Protein AF-A0A956S9I2-F1 (afdb_monomer_lite)

Foldseek 3Di:
DVQLVVQQVCVLVVHDDDDDDDPPPCVVVSNVVSQVVVDDPPDPDDPDDDDDPDPVVD

Sequence (58 aa):
MPVQAKAIPYVRVGRDLMVQSRTGSGKTGAFILPLLERIRPEERVCQALVLVPTRELA

Secondary structure (DSSP, 8-state):
-HHHHHHHHHHHTT--------TTSSHHHHHHHHHHTT--TT--S-------SSGGG-

pLDDT: mean 94.34, std 3.77, range [74.25, 98.12]

Structure (mmCIF, N/CA/C/O backbone):
data_AF-A0A956S9I2-F1
#
_entry.id   AF-A0A956S9I2-F1
#
loop_
_atom_site.group_PDB
_atom_site.id
_atom_site.type_symbol
_atom_site.label_atom_id
_atom_site.label_alt_id
_atom_site.label_comp_id
_atom_site.label_asym_id
_atom_site.label_entity_id
_atom_site.label_seq_id
_atom_site.pdbx_PDB_ins_code
_atom_site.Cartn_x
_atom_site.Cartn_y
_atom_site.Cartn_z
_atom_site.occupancy
_atom_site.B_iso_or_equiv
_atom_site.auth_seq_id
_atom_site.auth_comp_id
_atom_site.auth_asym_id
_atom_site.auth_atom_id
_atom_site.pdbx_PDB_model_num
ATOM 1 N N . MET A 1 1 ? 7.781 2.400 -14.430 1.00 74.25 1 MET A N 1
ATOM 2 C CA . MET A 1 1 ? 8.043 1.431 -13.338 1.00 74.25 1 MET A CA 1
ATOM 3 C C . MET A 1 1 ? 7.378 0.088 -13.652 1.00 74.25 1 MET A C 1
ATOM 5 O O . MET A 1 1 ? 6.152 0.047 -13.693 1.00 74.25 1 MET A O 1
ATOM 9 N N . PRO A 1 2 ? 8.132 -1.006 -13.884 1.00 88.88 2 PRO A N 1
ATOM 10 C CA . PRO A 1 2 ? 7.568 -2.272 -14.378 1.00 88.88 2 PRO A CA 1
ATOM 11 C C . PRO A 1 2 ? 6.488 -2.898 -13.485 1.00 88.88 2 PRO A C 1
ATOM 13 O O . PRO A 1 2 ? 5.532 -3.470 -13.997 1.00 88.88 2 PRO A O 1
ATOM 16 N N . VAL A 1 3 ? 6.612 -2.781 -12.157 1.00 95.75 3 VAL A N 1
ATOM 17 C CA . VAL A 1 3 ? 5.640 -3.375 -11.222 1.00 95.75 3 VAL A CA 1
ATOM 18 C C . VAL A 1 3 ? 4.283 -2.666 -11.261 1.00 95.75 3 VAL A C 1
ATOM 20 O O . VAL A 1 3 ? 3.254 -3.326 -11.235 1.00 95.75 3 VAL A O 1
ATOM 23 N N . GLN A 1 4 ? 4.274 -1.336 -11.394 1.00 96.38 4 GLN A N 1
ATOM 24 C CA . GLN A 1 4 ? 3.048 -0.535 -11.457 1.00 96.38 4 GLN A CA 1
ATOM 25 C C . GLN A 1 4 ? 2.274 -0.826 -12.740 1.00 96.38 4 GLN A C 1
ATOM 27 O O . GLN A 1 4 ? 1.088 -1.129 -12.681 1.00 96.38 4 GLN A O 1
ATOM 32 N N . ALA A 1 5 ? 2.968 -0.821 -13.883 1.00 96.31 5 ALA A N 1
ATOM 33 C CA . ALA A 1 5 ? 2.367 -1.125 -15.180 1.00 96.31 5 ALA A CA 1
ATOM 34 C C . ALA A 1 5 ? 1.720 -2.521 -15.214 1.00 96.31 5 ALA A C 1
ATOM 36 O O . ALA A 1 5 ? 0.696 -2.706 -15.862 1.00 96.31 5 ALA A O 1
ATOM 37 N N . LYS A 1 6 ? 2.295 -3.492 -14.489 1.00 95.44 6 LYS A N 1
ATOM 38 C CA . LYS A 1 6 ? 1.744 -4.847 -14.372 1.00 95.44 6 LYS A CA 1
ATOM 39 C C . LYS A 1 6 ? 0.606 -4.954 -13.357 1.00 95.44 6 LYS A C 1
ATOM 41 O O . LYS A 1 6 ? -0.326 -5.696 -13.616 1.00 95.44 6 LYS A O 1
ATOM 46 N N . ALA A 1 7 ? 0.678 -4.265 -12.217 1.00 96.25 7 ALA A N 1
ATOM 47 C CA . ALA A 1 7 ? -0.274 -4.443 -11.117 1.00 96.25 7 ALA A CA 1
ATOM 48 C C . ALA A 1 7 ? -1.533 -3.565 -11.235 1.00 96.25 7 ALA A C 1
ATOM 50 O O . ALA A 1 7 ? -2.637 -4.060 -11.017 1.00 96.25 7 ALA A O 1
ATOM 51 N N . ILE A 1 8 ? -1.387 -2.287 -11.609 1.00 96.56 8 ILE A N 1
ATOM 52 C CA . ILE A 1 8 ? -2.480 -1.295 -11.597 1.00 96.56 8 ILE A CA 1
ATOM 53 C C . ILE A 1 8 ? -3.716 -1.747 -12.396 1.00 96.56 8 ILE A C 1
ATOM 55 O O . ILE A 1 8 ? -4.822 -1.587 -11.875 1.00 96.56 8 ILE A O 1
ATOM 59 N N . PRO A 1 9 ? -3.593 -2.343 -13.604 1.00 96.00 9 PRO A N 1
ATOM 60 C CA . PRO A 1 9 ? -4.764 -2.792 -14.355 1.00 96.00 9 PRO A CA 1
ATOM 61 C C . PRO A 1 9 ? -5.632 -3.793 -13.584 1.00 96.00 9 PRO A C 1
ATOM 63 O O . PRO A 1 9 ? -6.854 -3.677 -13.610 1.00 96.00 9 PRO A O 1
ATOM 66 N N . TYR A 1 10 ? -5.017 -4.729 -12.851 1.00 95.25 10 TYR A N 1
ATOM 67 C CA . TYR A 1 10 ? -5.739 -5.725 -12.053 1.00 95.25 10 TYR A CA 1
ATOM 68 C C . TYR A 1 10 ? -6.409 -5.103 -10.825 1.00 95.25 10 TYR A C 1
ATOM 70 O O . TYR A 1 10 ? -7.568 -5.403 -10.543 1.00 95.25 10 TYR A O 1
ATOM 78 N N . VAL A 1 11 ? -5.719 -4.188 -10.136 1.00 94.56 11 VAL A N 1
ATOM 79 C CA . VAL A 1 11 ? -6.289 -3.492 -8.973 1.00 94.56 11 VAL A CA 1
ATOM 80 C C . VAL A 1 11 ? -7.489 -2.641 -9.395 1.00 94.56 11 VAL A C 1
ATOM 82 O O . VAL A 1 11 ? -8.529 -2.684 -8.742 1.00 94.56 11 VAL A O 1
ATOM 85 N N . ARG A 1 12 ? -7.412 -1.913 -10.520 1.00 94.25 12 ARG A N 1
ATOM 86 C CA . ARG A 1 12 ? -8.531 -1.097 -11.034 1.00 94.25 12 ARG A CA 1
ATOM 87 C C . ARG A 1 12 ? -9.794 -1.921 -11.278 1.00 94.25 12 ARG A C 1
ATOM 89 O O . ARG A 1 12 ? -10.868 -1.521 -10.836 1.00 94.25 12 ARG A O 1
ATOM 96 N N . VAL A 1 13 ? -9.667 -3.113 -11.861 1.00 94.44 13 VAL A N 1
ATOM 97 C CA . VAL A 1 13 ? -10.810 -4.025 -12.069 1.00 94.44 13 VAL A CA 1
ATOM 98 C C . VAL A 1 13 ? -11.260 -4.763 -10.798 1.00 94.44 13 VAL A C 1
ATOM 100 O O . VAL A 1 13 ? -12.096 -5.655 -10.878 1.00 94.44 13 VAL A O 1
ATOM 103 N N . GLY A 1 14 ? -10.727 -4.396 -9.627 1.00 92.00 14 GLY A N 1
ATOM 104 C CA . GLY A 1 14 ? -11.158 -4.919 -8.329 1.00 92.00 14 GLY A CA 1
ATOM 105 C C . GLY A 1 14 ? -10.681 -6.340 -8.045 1.00 92.00 14 GLY A C 1
ATOM 106 O O . GLY A 1 14 ? -11.326 -7.047 -7.281 1.00 92.00 14 GLY A O 1
ATOM 107 N N . ARG A 1 15 ? -9.589 -6.782 -8.683 1.00 95.06 15 ARG A N 1
ATOM 108 C CA . ARG A 1 15 ? -8.997 -8.095 -8.411 1.00 95.06 15 ARG A CA 1
ATOM 109 C C . ARG A 1 15 ? -7.981 -8.015 -7.283 1.00 95.06 15 ARG A C 1
ATOM 111 O O . ARG A 1 15 ? -7.143 -7.111 -7.261 1.00 95.06 15 ARG A O 1
ATOM 118 N N . ASP A 1 16 ? -8.000 -9.038 -6.440 1.00 95.00 16 ASP A N 1
ATOM 119 C CA . ASP A 1 16 ? -6.949 -9.286 -5.462 1.00 95.00 16 ASP A CA 1
ATOM 120 C C . ASP A 1 16 ? -5.654 -9.700 -6.160 1.00 95.00 16 ASP A C 1
ATOM 122 O O . ASP A 1 16 ? -5.662 -10.369 -7.201 1.00 95.00 16 ASP A O 1
ATOM 126 N N . LEU A 1 17 ? -4.518 -9.284 -5.599 1.00 93.38 17 LEU A N 1
ATOM 127 C CA . LEU A 1 17 ? -3.226 -9.500 -6.231 1.00 93.38 17 LEU A CA 1
ATOM 128 C C . 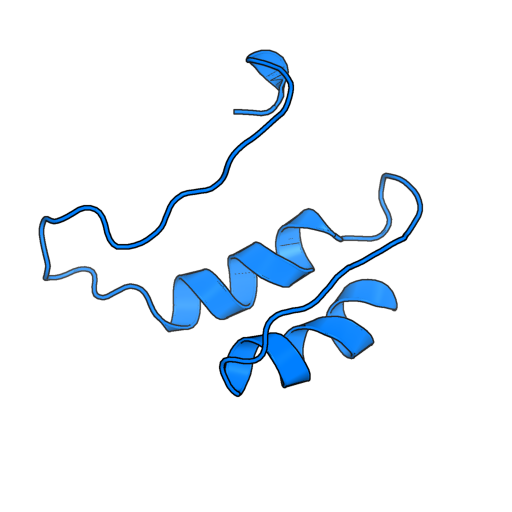LEU A 1 17 ? -2.099 -9.644 -5.205 1.00 93.38 17 LEU A C 1
ATOM 130 O O . LEU A 1 17 ? -2.007 -8.886 -4.242 1.00 93.38 17 LEU A O 1
ATOM 134 N N . MET A 1 18 ? -1.184 -10.579 -5.468 1.00 94.62 18 MET A N 1
ATOM 135 C CA . MET A 1 18 ? 0.091 -10.703 -4.763 1.00 94.62 18 MET A CA 1
ATOM 136 C C . MET A 1 18 ? 1.213 -10.114 -5.627 1.00 94.62 18 MET A C 1
ATOM 138 O O . MET A 1 18 ? 1.463 -10.576 -6.739 1.00 94.62 18 MET A O 1
ATOM 142 N N . VAL A 1 19 ? 1.898 -9.082 -5.124 1.00 92.94 19 VAL A N 1
ATOM 143 C CA . VAL A 1 19 ? 3.039 -8.450 -5.807 1.00 92.94 19 VAL A CA 1
ATOM 144 C C . VAL A 1 19 ? 4.343 -8.877 -5.147 1.00 92.94 19 VAL A C 1
ATOM 146 O O . VAL A 1 19 ? 4.578 -8.562 -3.983 1.00 92.94 19 VAL A O 1
ATOM 149 N N . GLN A 1 20 ? 5.260 -9.456 -5.920 1.00 94.12 20 GLN A N 1
ATOM 150 C CA . GLN A 1 20 ? 6.647 -9.649 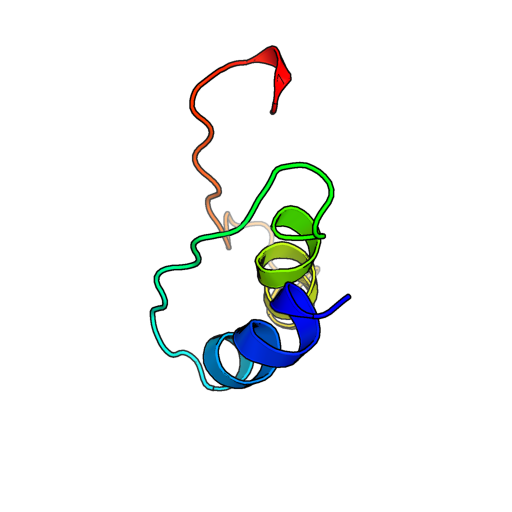-5.501 1.00 94.12 20 GLN A CA 1
ATOM 151 C C . GLN A 1 20 ? 7.587 -8.815 -6.372 1.00 94.12 20 GLN A C 1
ATOM 153 O O . GLN A 1 20 ? 7.638 -8.959 -7.593 1.00 94.12 20 GLN A O 1
ATOM 158 N N . SER A 1 21 ? 8.361 -7.933 -5.745 1.00 92.81 21 SER A N 1
ATOM 159 C CA . SER A 1 21 ? 9.420 -7.179 -6.420 1.00 92.81 21 SER A CA 1
ATOM 160 C C . SER A 1 21 ? 10.416 -6.596 -5.415 1.00 92.81 21 SER A C 1
ATOM 162 O O . SER A 1 21 ? 10.149 -6.543 -4.212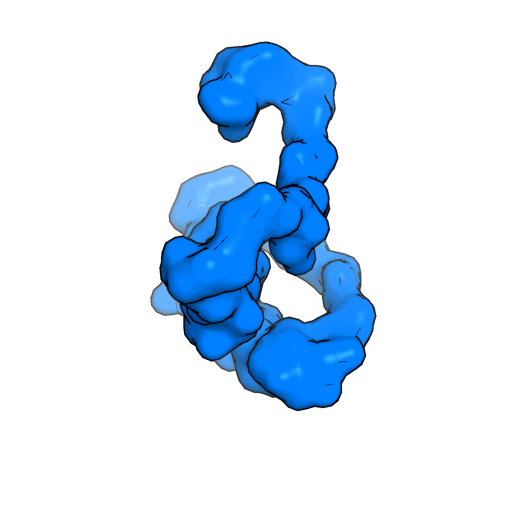 1.00 92.81 21 SER A O 1
ATOM 164 N N . ARG A 1 22 ? 11.560 -6.101 -5.899 1.00 92.19 22 ARG A N 1
ATOM 165 C CA . ARG A 1 22 ? 12.607 -5.475 -5.067 1.00 92.19 22 ARG A CA 1
ATOM 166 C C . ARG A 1 22 ? 12.159 -4.130 -4.471 1.00 92.19 22 ARG A C 1
ATOM 168 O O . ARG A 1 22 ? 11.240 -3.483 -4.982 1.00 92.19 22 ARG A O 1
ATOM 175 N N . THR A 1 23 ? 12.768 -3.705 -3.365 1.00 89.56 23 THR A N 1
ATOM 176 C CA . THR A 1 23 ? 12.589 -2.345 -2.810 1.00 89.56 23 THR A CA 1
ATOM 177 C C . THR A 1 23 ? 13.015 -1.291 -3.838 1.00 89.56 23 THR A C 1
ATOM 179 O O . THR A 1 23 ? 13.843 -1.569 -4.701 1.00 89.56 23 THR A O 1
ATOM 182 N N . GLY A 1 24 ? 12.373 -0.119 -3.829 1.00 90.25 24 GLY A N 1
ATOM 183 C CA . GLY A 1 24 ? 12.600 0.931 -4.834 1.00 90.25 24 GLY A CA 1
ATOM 184 C C . GLY A 1 24 ? 11.943 0.680 -6.200 1.00 90.25 24 GLY A C 1
ATOM 185 O O . GLY A 1 24 ? 11.948 1.557 -7.055 1.00 90.25 24 GLY A O 1
ATOM 186 N N . SER A 1 25 ? 11.300 -0.474 -6.426 1.00 92.31 25 SER A N 1
ATOM 187 C CA . SER A 1 25 ? 10.681 -0.780 -7.726 1.00 92.31 25 SER A CA 1
ATOM 188 C C . SER A 1 25 ? 9.331 -0.089 -7.976 1.00 92.31 25 SER A C 1
ATOM 190 O O . SER A 1 25 ? 8.769 -0.269 -9.055 1.00 92.31 25 SER A O 1
ATOM 192 N N . GLY A 1 26 ? 8.771 0.615 -6.983 1.00 94.81 26 GLY A N 1
ATOM 193 C CA . GLY A 1 26 ? 7.482 1.314 -7.089 1.00 94.81 26 GLY A CA 1
ATOM 194 C C . GLY A 1 26 ? 6.247 0.566 -6.575 1.00 94.81 26 GLY A C 1
ATOM 195 O O . GLY A 1 26 ? 5.141 0.938 -6.960 1.00 94.81 26 GLY A O 1
ATOM 196 N N . LYS A 1 27 ? 6.403 -0.469 -5.729 1.00 94.81 27 LYS A N 1
ATOM 197 C CA . LYS A 1 27 ? 5.275 -1.250 -5.167 1.00 94.81 27 LYS A CA 1
ATOM 198 C C . LYS A 1 27 ? 4.248 -0.388 -4.437 1.00 94.81 27 LYS A C 1
ATOM 200 O O . LYS A 1 27 ? 3.060 -0.603 -4.616 1.00 94.81 27 LYS A O 1
ATOM 205 N N . THR A 1 28 ? 4.707 0.599 -3.671 1.00 94.75 28 THR A N 1
ATOM 206 C CA . THR A 1 28 ? 3.836 1.511 -2.922 1.00 94.75 28 THR A CA 1
ATOM 207 C C . THR A 1 28 ? 2.864 2.237 -3.850 1.00 94.75 28 THR A C 1
ATOM 209 O O . THR A 1 28 ? 1.654 2.135 -3.692 1.00 94.75 28 THR A O 1
ATOM 212 N N . GLY A 1 29 ? 3.373 2.856 -4.920 1.00 95.12 29 GLY A N 1
ATOM 213 C CA . GLY A 1 29 ? 2.516 3.478 -5.934 1.00 95.12 29 GLY A CA 1
ATOM 214 C C . GLY A 1 29 ? 1.619 2.484 -6.682 1.00 95.12 29 GLY A C 1
ATOM 215 O O . GLY A 1 29 ? 0.559 2.869 -7.160 1.00 95.12 29 GLY A O 1
ATOM 216 N N . AL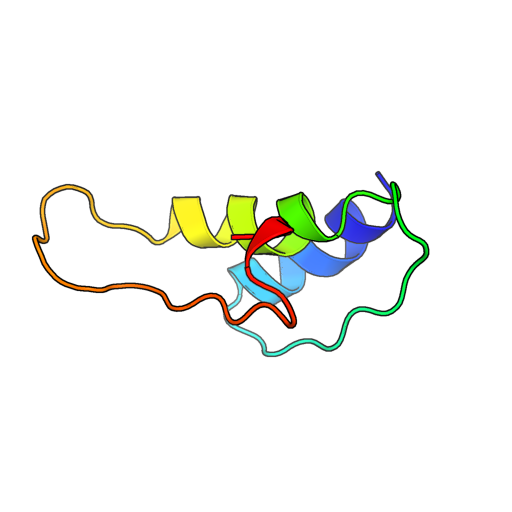A A 1 30 ? 2.001 1.205 -6.758 1.00 95.38 30 ALA A N 1
ATOM 217 C CA . ALA A 1 30 ? 1.220 0.189 -7.460 1.00 95.38 30 ALA A CA 1
ATOM 218 C C . ALA A 1 30 ? -0.127 -0.119 -6.782 1.00 95.38 30 ALA A C 1
ATOM 220 O O . ALA A 1 30 ? -1.055 -0.503 -7.488 1.00 95.38 30 ALA A O 1
ATOM 221 N N . PHE A 1 31 ? -0.241 0.067 -5.460 1.00 93.69 31 PHE A N 1
ATOM 222 C CA . PHE A 1 31 ? -1.515 -0.054 -4.743 1.00 93.69 31 PHE A CA 1
ATOM 223 C C . PHE A 1 31 ? -2.117 1.302 -4.349 1.00 93.69 31 PHE A C 1
ATOM 225 O O . PHE A 1 31 ? -3.334 1.433 -4.385 1.00 93.69 31 PHE A O 1
ATOM 232 N N . ILE A 1 32 ? -1.307 2.326 -4.031 1.00 95.88 32 ILE A N 1
ATOM 233 C CA . ILE A 1 32 ? -1.832 3.637 -3.599 1.00 95.88 32 ILE A CA 1
ATOM 234 C C . ILE A 1 32 ? -2.527 4.382 -4.741 1.00 95.88 32 ILE A C 1
ATOM 236 O O . ILE A 1 32 ? -3.619 4.897 -4.538 1.00 95.88 32 ILE A O 1
ATOM 240 N N . LEU A 1 33 ? -1.939 4.435 -5.942 1.00 95.75 33 LEU A N 1
ATOM 241 C CA . LEU A 1 33 ? -2.531 5.177 -7.065 1.00 95.75 33 LEU A CA 1
ATOM 242 C C . LEU A 1 33 ? -3.949 4.687 -7.419 1.00 95.75 33 LEU A C 1
ATOM 244 O O . LEU A 1 33 ? -4.866 5.504 -7.410 1.00 95.75 33 LEU A O 1
ATOM 248 N N . PRO A 1 34 ? -4.184 3.380 -7.659 1.00 95.56 34 PRO A N 1
ATOM 249 C CA . PRO A 1 34 ? -5.538 2.893 -7.926 1.00 95.56 34 PRO A CA 1
ATOM 250 C C . PRO A 1 34 ? -6.459 2.914 -6.694 1.00 95.56 34 PRO A C 1
ATOM 252 O O . PRO A 1 34 ? -7.675 2.861 -6.855 1.00 95.56 34 PRO A O 1
ATOM 255 N N . LEU A 1 35 ? -5.919 2.970 -5.471 1.00 95.19 35 LEU A N 1
ATOM 256 C CA . LEU A 1 35 ? -6.713 3.161 -4.255 1.00 95.19 35 LEU A CA 1
ATOM 257 C C . LEU A 1 35 ? -7.243 4.595 -4.173 1.00 95.19 35 LEU A C 1
ATOM 259 O O . LEU A 1 35 ? -8.427 4.773 -3.914 1.00 95.19 35 LEU A O 1
ATOM 263 N N . LEU A 1 36 ? -6.412 5.604 -4.458 1.00 95.25 36 LEU A N 1
ATOM 264 C CA . LEU A 1 36 ? -6.823 7.014 -4.473 1.00 95.25 36 LEU A CA 1
ATOM 265 C C . LEU A 1 36 ? -7.939 7.284 -5.489 1.00 95.25 36 LEU A C 1
ATOM 267 O O . LEU A 1 36 ? -8.839 8.060 -5.199 1.00 95.25 36 LEU A O 1
ATOM 271 N N . GLU A 1 37 ? -7.928 6.596 -6.634 1.00 95.00 37 GLU A N 1
ATOM 272 C CA . GLU A 1 37 ? -9.006 6.657 -7.637 1.00 95.00 37 GLU A CA 1
ATOM 273 C C . GLU A 1 37 ? -10.367 6.165 -7.109 1.00 95.00 37 GLU A C 1
ATOM 275 O O . GLU A 1 37 ? -11.398 6.463 -7.709 1.00 95.00 37 GLU A O 1
ATOM 280 N N . ARG A 1 38 ? -10.388 5.399 -6.008 1.00 92.75 38 ARG A N 1
ATOM 281 C CA . ARG A 1 38 ? -11.608 4.861 -5.386 1.00 92.75 38 ARG A CA 1
ATOM 282 C C . ARG A 1 38 ? -12.096 5.651 -4.174 1.00 92.75 38 ARG A C 1
ATOM 284 O O . ARG A 1 38 ? -13.241 5.455 -3.775 1.00 92.75 38 ARG A O 1
ATOM 291 N N . ILE A 1 39 ? -11.246 6.485 -3.575 1.00 96.12 39 ILE A N 1
ATOM 292 C CA . ILE A 1 39 ? -11.599 7.266 -2.386 1.00 96.12 39 ILE A CA 1
ATOM 293 C C . ILE A 1 39 ? -12.592 8.363 -2.769 1.00 96.12 39 ILE A C 1
ATOM 295 O O . ILE A 1 39 ? -12.384 9.088 -3.739 1.00 96.12 39 ILE A O 1
ATOM 299 N N . ARG A 1 40 ? -13.645 8.505 -1.963 1.00 97.88 40 ARG A N 1
ATOM 300 C CA . ARG A 1 40 ? -14.663 9.556 -2.040 1.00 97.88 40 ARG A CA 1
ATOM 301 C C . ARG A 1 40 ? -14.399 10.611 -0.966 1.00 97.88 40 ARG A C 1
ATOM 303 O O . ARG A 1 40 ? -14.668 10.340 0.207 1.00 97.88 40 ARG A O 1
ATOM 310 N N . PRO A 1 41 ? -13.831 11.783 -1.306 1.00 96.38 41 PRO A N 1
ATOM 311 C CA . PRO A 1 41 ? -13.423 12.788 -0.316 1.00 96.38 41 PRO A CA 1
ATOM 312 C C . PRO A 1 41 ? -14.565 13.336 0.554 1.00 96.38 41 PRO A C 1
ATOM 314 O O . PRO A 1 41 ? -14.335 13.800 1.670 1.00 96.38 41 PRO A O 1
ATOM 317 N N . GLU A 1 42 ? -15.792 13.297 0.049 1.00 97.81 42 GLU A N 1
ATOM 318 C CA . GLU A 1 42 ? -17.013 13.727 0.725 1.00 97.81 42 GLU A CA 1
ATOM 319 C C . GLU A 1 42 ? -17.468 12.765 1.837 1.00 97.81 42 GLU A C 1
ATOM 321 O O . GLU A 1 42 ? -18.163 13.178 2.769 1.00 97.81 42 GLU A O 1
ATOM 326 N N . GLU A 1 43 ? -17.045 11.498 1.790 1.00 98.12 43 GLU A N 1
ATOM 327 C CA . GLU A 1 43 ? -17.426 10.471 2.758 1.00 98.12 43 GLU A CA 1
ATOM 328 C C . GLU A 1 43 ? -16.426 10.421 3.928 1.00 98.12 43 GLU A C 1
ATOM 330 O O . GLU A 1 43 ? -15.309 9.910 3.816 1.00 98.12 43 GLU A O 1
ATOM 335 N N . ARG A 1 44 ? -16.835 10.924 5.102 1.00 96.88 44 ARG A N 1
ATOM 336 C CA . ARG A 1 44 ? -16.010 10.966 6.330 1.00 96.88 44 ARG A CA 1
ATOM 337 C C . ARG A 1 44 ? -15.994 9.639 7.092 1.00 96.88 44 ARG A C 1
ATOM 339 O O . ARG A 1 44 ? -16.286 9.587 8.285 1.00 96.88 44 ARG A O 1
ATOM 346 N N . VAL A 1 45 ? -15.657 8.564 6.394 1.00 97.81 45 VAL A N 1
ATOM 347 C CA . VAL A 1 45 ? -15.518 7.211 6.946 1.00 97.81 45 VAL A CA 1
ATOM 348 C C . VAL A 1 45 ? -14.193 6.594 6.502 1.00 97.81 45 VAL A C 1
ATOM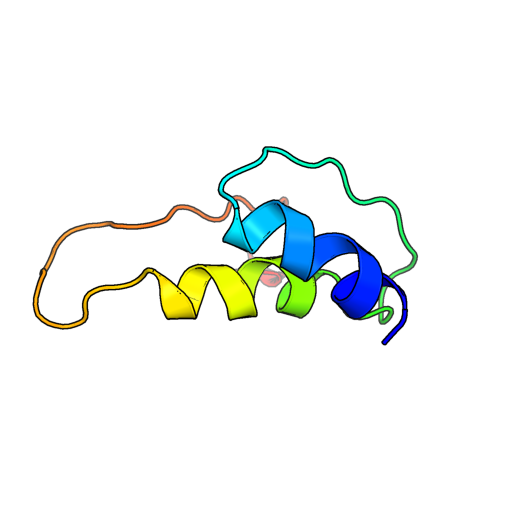 350 O O . VAL A 1 45 ? -13.580 7.043 5.535 1.00 97.81 45 VAL A O 1
ATOM 353 N N . CYS A 1 46 ? -13.728 5.562 7.208 1.00 97.25 46 CYS A N 1
ATOM 354 C CA . CYS A 1 46 ? -12.565 4.799 6.762 1.00 97.25 46 CYS A CA 1
ATOM 355 C C . CYS A 1 46 ? -12.936 3.996 5.505 1.00 97.25 46 CYS A C 1
ATOM 357 O O . CYS A 1 46 ? -13.789 3.115 5.570 1.00 97.25 46 CYS A O 1
ATOM 359 N N . GLN A 1 47 ? -12.304 4.310 4.373 1.00 97.50 47 GLN A N 1
ATOM 360 C CA . GLN A 1 47 ? -12.597 3.694 3.070 1.00 97.50 47 GLN A CA 1
ATOM 361 C C . GLN A 1 47 ? -11.511 2.708 2.612 1.00 97.50 47 GLN A C 1
ATOM 363 O O . GLN A 1 47 ? -11.730 1.929 1.687 1.00 97.50 47 GLN A O 1
ATOM 368 N N . ALA A 1 48 ? -10.335 2.730 3.245 1.00 96.12 48 ALA A N 1
ATOM 369 C CA . ALA A 1 48 ? -9.234 1.834 2.926 1.00 96.12 48 ALA A CA 1
ATOM 370 C C . ALA A 1 48 ? -8.315 1.616 4.134 1.00 96.12 48 ALA A C 1
ATOM 372 O O . ALA A 1 48 ? -8.114 2.519 4.944 1.00 96.12 48 ALA A O 1
ATOM 373 N N . LEU A 1 49 ? -7.718 0.425 4.217 1.00 96.62 49 LEU A N 1
ATOM 374 C CA . LEU A 1 49 ? -6.756 0.045 5.249 1.00 96.62 49 LEU A CA 1
ATOM 375 C C . LEU A 1 49 ? -5.473 -0.458 4.588 1.00 96.62 49 LEU A C 1
ATOM 377 O O . LEU A 1 49 ? -5.507 -1.378 3.773 1.00 96.62 49 LEU A O 1
ATOM 381 N N . VAL A 1 50 ? -4.338 0.125 4.969 1.00 96.25 50 VAL A N 1
ATOM 382 C CA . VAL A 1 50 ? -3.007 -0.343 4.573 1.00 96.25 50 VAL A CA 1
ATOM 383 C C . VAL A 1 50 ? -2.297 -0.824 5.829 1.00 96.25 50 VAL A C 1
ATOM 385 O O . VAL A 1 50 ? -2.089 -0.055 6.762 1.00 96.25 50 VAL A O 1
ATOM 388 N N . LEU A 1 51 ? -1.939 -2.106 5.858 1.00 96.69 51 LEU A N 1
ATOM 389 C CA . LEU A 1 51 ? -1.172 -2.696 6.949 1.00 96.69 51 LEU A CA 1
ATOM 390 C C . LEU A 1 51 ? 0.313 -2.686 6.587 1.00 96.69 51 LEU A C 1
ATOM 392 O O . LEU A 1 51 ? 0.697 -3.111 5.496 1.00 96.69 51 LEU A O 1
ATOM 396 N N . VAL A 1 52 ? 1.143 -2.213 7.511 1.00 96.25 52 VAL A N 1
ATOM 397 C CA . VAL A 1 52 ? 2.601 -2.144 7.363 1.00 96.25 52 VAL A CA 1
ATOM 398 C C . VAL A 1 52 ? 3.280 -2.888 8.515 1.00 96.25 52 VAL A C 1
ATOM 400 O O . VAL A 1 52 ? 2.711 -2.973 9.603 1.00 96.25 52 VAL A O 1
ATOM 403 N N . PRO A 1 53 ? 4.478 -3.460 8.300 1.00 95.50 53 PRO A N 1
ATOM 404 C CA . PRO A 1 53 ? 5.118 -4.309 9.303 1.00 95.50 53 PRO A CA 1
ATOM 405 C C . PRO A 1 53 ? 5.769 -3.524 10.449 1.00 95.50 53 PRO A C 1
ATOM 407 O O . PRO A 1 53 ? 6.006 -4.097 11.509 1.00 95.50 53 PRO A O 1
ATOM 410 N N . THR A 1 54 ? 6.085 -2.241 10.250 1.00 96.25 54 THR A N 1
ATOM 411 C CA . THR A 1 54 ? 6.732 -1.395 11.263 1.00 96.25 54 THR A CA 1
ATOM 412 C C . THR A 1 54 ? 6.147 0.015 11.253 1.00 96.25 54 THR A C 1
ATOM 414 O O . THR A 1 54 ? 5.510 0.427 10.283 1.00 96.25 54 THR A O 1
ATOM 417 N N . ARG A 1 55 ? 6.363 0.760 12.341 1.00 94.75 55 ARG A N 1
ATOM 418 C CA . ARG A 1 55 ? 5.843 2.125 12.507 1.00 94.75 55 ARG A CA 1
ATOM 419 C C . ARG A 1 55 ? 6.528 3.142 11.603 1.00 94.75 55 ARG A C 1
ATOM 421 O O . ARG A 1 55 ? 5.901 4.098 11.188 1.00 94.75 55 ARG A O 1
ATOM 428 N N . GLU A 1 56 ? 7.796 2.928 11.288 1.00 94.62 56 GLU A N 1
ATOM 429 C CA . GLU A 1 56 ? 8.624 3.823 10.473 1.00 94.62 56 GLU A CA 1
ATOM 430 C C . GLU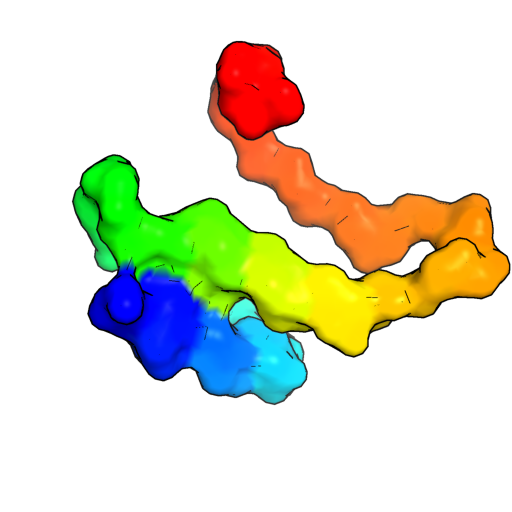 A 1 56 ? 8.194 3.839 8.999 1.00 94.62 56 GLU A C 1
ATOM 432 O O . GLU A 1 56 ? 8.625 4.699 8.236 1.00 94.62 56 GLU A O 1
ATOM 437 N N . LEU A 1 57 ? 7.372 2.867 8.592 1.00 88.12 57 LEU A N 1
ATOM 438 C CA . LEU A 1 57 ? 6.785 2.778 7.258 1.00 88.12 57 LEU A CA 1
ATOM 439 C C . LEU A 1 57 ? 5.364 3.361 7.177 1.00 88.12 57 LEU A C 1
ATOM 441 O O . LEU A 1 57 ? 4.818 3.392 6.072 1.00 88.12 57 LEU A O 1
ATOM 445 N N . ALA A 1 58 ? 4.767 3.744 8.312 1.00 82.25 58 ALA A N 1
ATOM 446 C CA . ALA A 1 58 ? 3.416 4.301 8.396 1.00 82.25 58 ALA A CA 1
ATOM 447 C C . ALA A 1 58 ? 3.401 5.818 8.171 1.00 82.25 58 ALA A C 1
ATOM 449 O O . ALA A 1 58 ? 4.368 6.495 8.589 1.00 82.25 58 ALA A O 1
#

Radius of gyration: 12.51 Å; chains: 1; bounding box: 30×24×28 Å